Protein AF-A0A950H0N3-F1 (afdb_monomer)

Sequence (154 aa):
MPLLAAAATGCGGSFVANQTVHITWPSPLATVTVPFTASWTSTGHGHYRYAVFFDLLPIAPGHTMRDLANTNCKRVPTCYPSPTDLSGLGVYITSADSLAVQTLPVVVSVEGYYHPPLQTMTVVLFSGTGNTTSGHRVGDASWQIEFRGSNSLL

Nearest PDB structures (foldseek):
  4p4k-assembly2_G  TM=4.185E-01  e=3.259E-01  Homo sapiens
  5d39-assembly2_A  TM=3.920E-01  e=1.459E+00  Homo sapiens
  5d39-assembly2_C  TM=4.035E-01  e=4.294E+00  Homo sapiens
  2p1y-assembly1_C  TM=3.334E-01  e=4.044E+00  Mus musculus
  4q52-assembly1_D  TM=2.322E-01  e=4.559E+00  Chitinophaga pinensis DSM 2588

Foldseek 3Di:
DDDDDDDPPDDPPPPPQPPQKAWPPDDFAAEDEPFDKTFIDGDPCLQWKKKKAKQDDDDDFPDFQLVVDDPVQVVPPPRHDDQVSQVQRRIAIGSDRMDGDHDHPDDDDPPDDPFQDKMKMKMFIWRDDDRDRPTGTHPPDMDMHIYRYDYPDD

Solvent-accessible surface area (backbone atoms only — not comparable to full-atom values): 9209 Å² total; per-residue (Å²): 136,86,84,85,84,85,80,82,83,74,82,82,73,77,84,71,79,47,76,43,40,42,73,69,30,74,49,77,66,36,79,47,56,41,66,43,66,40,30,40,50,74,61,96,53,97,77,45,23,35,38,38,23,38,76,46,83,76,73,54,61,72,35,38,51,42,79,77,32,54,74,75,40,64,72,40,93,87,46,56,44,49,71,68,60,31,48,78,61,32,31,48,71,37,72,55,64,50,45,82,38,70,74,70,79,86,68,86,57,91,66,60,96,87,56,62,41,82,38,39,44,34,43,30,39,23,46,45,62,90,82,56,54,62,44,28,28,45,60,82,34,54,30,74,45,45,28,23,50,40,71,66,83,126

Mean predicted aligned error: 8.76 Å

Radius of gyra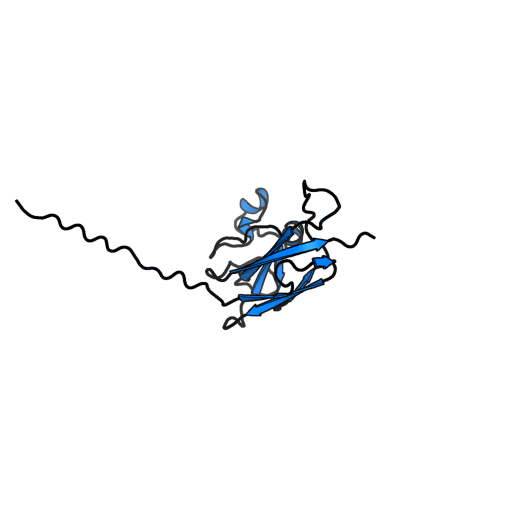tion: 19.39 Å; Cα contacts (8 Å, |Δi|>4): 292; chains: 1; bounding box: 40×81×35 Å

pLDDT: mean 83.86, std 16.03, range [43.75, 97.94]

Secondary structure (DSSP, 8-state):
------------------TTEEEEESPTT-EEESSEEEEEEESS-TT-EEEEEESSPPPPTT--GGGGS-HHHHTSTT----HHHHHHTTEEEESSSEEEE--------SS-TTSPPEEEEEEEEEE--TT-S-SEEEEEEEEEEEEEEE----

Structure (mmCIF, N/CA/C/O backbone):
data_AF-A0A950H0N3-F1
#
_entry.id   AF-A0A950H0N3-F1
#
loop_
_atom_site.group_PDB
_atom_site.id
_atom_site.type_symbol
_atom_site.label_atom_id
_atom_site.label_alt_id
_atom_site.label_comp_id
_atom_site.label_asym_id
_atom_site.label_entity_id
_atom_site.label_seq_id
_atom_site.pdbx_PDB_ins_code
_atom_site.Cartn_x
_atom_site.Cartn_y
_atom_site.Cartn_z
_atom_site.occupancy
_atom_site.B_iso_or_equiv
_atom_site.auth_seq_id
_atom_site.auth_comp_id
_atom_site.auth_asym_id
_atom_site.auth_atom_id
_atom_site.pdbx_PDB_model_num
ATOM 1 N N . MET A 1 1 ? -20.221 -58.014 -11.992 1.00 43.75 1 MET A N 1
ATOM 2 C CA . MET A 1 1 ? -20.206 -56.579 -12.346 1.00 43.75 1 MET A CA 1
ATOM 3 C C . MET A 1 1 ? -19.991 -55.784 -11.063 1.00 43.75 1 MET A C 1
ATOM 5 O O . MET A 1 1 ? -20.935 -55.701 -10.288 1.00 43.75 1 MET A O 1
ATOM 9 N N . PRO A 1 2 ? -18.769 -55.320 -10.751 1.00 45.12 2 PRO A N 1
ATOM 10 C CA . PRO A 1 2 ? -18.527 -54.550 -9.537 1.00 45.12 2 PRO A CA 1
ATOM 11 C C . PRO A 1 2 ? -18.829 -53.058 -9.746 1.00 45.12 2 PRO A C 1
ATOM 13 O O . PRO A 1 2 ? -18.580 -52.504 -10.816 1.00 45.12 2 PRO A O 1
ATOM 16 N N . LEU A 1 3 ? -19.394 -52.452 -8.699 1.00 50.12 3 LEU A N 1
ATOM 17 C CA . LEU A 1 3 ? -19.732 -51.037 -8.561 1.00 50.12 3 LEU A CA 1
ATOM 18 C C . LEU A 1 3 ? -18.480 -50.144 -8.586 1.00 50.12 3 LEU A C 1
ATOM 20 O O . LEU A 1 3 ? -17.532 -50.405 -7.849 1.00 50.12 3 LEU A O 1
ATOM 24 N N . LEU A 1 4 ? -18.529 -49.033 -9.328 1.00 52.69 4 LEU A N 1
ATOM 25 C CA . LEU A 1 4 ? -17.664 -47.874 -9.091 1.00 52.69 4 LEU A CA 1
ATOM 26 C C . LEU A 1 4 ? -18.459 -46.805 -8.334 1.00 52.69 4 LEU A C 1
ATOM 28 O O . LEU A 1 4 ? -19.328 -46.146 -8.899 1.00 52.69 4 LEU A O 1
ATOM 32 N N . ALA A 1 5 ? -18.144 -46.636 -7.051 1.00 55.22 5 ALA A N 1
ATOM 33 C CA . ALA A 1 5 ? -18.558 -45.486 -6.258 1.00 55.22 5 ALA A CA 1
ATOM 34 C C . ALA A 1 5 ? -17.480 -44.397 -6.380 1.00 55.22 5 ALA A C 1
ATOM 36 O O . ALA A 1 5 ? -16.360 -44.569 -5.902 1.00 55.22 5 ALA A O 1
ATOM 37 N N . ALA A 1 6 ? -17.809 -43.285 -7.037 1.00 53.91 6 ALA A N 1
ATOM 38 C CA . ALA A 1 6 ? -16.965 -42.098 -7.071 1.00 53.91 6 ALA A CA 1
ATOM 39 C C . ALA A 1 6 ? -17.234 -41.256 -5.813 1.00 53.91 6 ALA A C 1
ATOM 41 O O . ALA A 1 6 ? -18.257 -40.581 -5.712 1.00 53.91 6 ALA A O 1
ATOM 42 N N . ALA A 1 7 ? -16.327 -41.314 -4.838 1.00 50.25 7 ALA A N 1
ATOM 43 C CA . ALA A 1 7 ? -16.337 -40.417 -3.690 1.00 50.25 7 ALA A CA 1
ATOM 44 C C . ALA A 1 7 ? -15.731 -39.066 -4.102 1.00 50.25 7 ALA A C 1
ATOM 46 O O . ALA A 1 7 ? -14.515 -38.921 -4.208 1.00 50.25 7 ALA A O 1
ATOM 47 N N . ALA A 1 8 ? -16.584 -38.074 -4.350 1.00 52.72 8 ALA A N 1
ATOM 48 C CA . ALA A 1 8 ? -16.168 -36.686 -4.495 1.00 52.72 8 ALA A CA 1
ATOM 49 C C . ALA A 1 8 ? -15.922 -36.086 -3.101 1.00 52.72 8 ALA A C 1
ATOM 51 O O . ALA A 1 8 ? -16.809 -35.486 -2.499 1.00 52.72 8 ALA A O 1
ATOM 52 N N . THR A 1 9 ? -14.714 -36.251 -2.564 1.00 53.25 9 THR A N 1
ATOM 53 C CA . THR A 1 9 ? -14.249 -35.465 -1.413 1.00 53.25 9 THR A CA 1
ATOM 54 C C . THR A 1 9 ? -13.847 -34.077 -1.907 1.00 53.25 9 THR A C 1
ATOM 56 O O . THR A 1 9 ? -12.675 -33.799 -2.152 1.00 53.25 9 THR A O 1
ATOM 59 N N . GLY A 1 10 ? -14.839 -33.215 -2.131 1.00 49.91 10 GLY A N 1
ATOM 60 C CA . GLY A 1 10 ? -14.613 -31.799 -2.402 1.00 49.91 10 GLY A CA 1
ATOM 61 C C . GLY A 1 10 ? -14.131 -31.106 -1.131 1.00 49.91 10 GLY A C 1
ATOM 62 O O . GLY A 1 10 ? -14.879 -31.000 -0.162 1.00 49.91 10 GLY A O 1
ATOM 63 N N . CYS A 1 11 ? -12.870 -30.675 -1.128 1.00 54.34 11 CYS A N 1
ATOM 64 C CA . CYS A 1 11 ? -12.233 -29.944 -0.040 1.00 54.34 11 CYS A CA 1
ATOM 65 C C . CYS A 1 11 ? -13.033 -28.685 0.328 1.00 54.34 11 CYS A C 1
ATOM 67 O O . CYS A 1 11 ? -12.993 -27.681 -0.381 1.00 54.34 11 CYS A O 1
ATOM 69 N N . GLY A 1 12 ? -13.723 -28.724 1.467 1.00 47.56 12 GLY A N 1
ATOM 70 C CA . GLY A 1 12 ? -14.276 -27.549 2.133 1.00 47.56 12 GLY A CA 1
ATOM 71 C C . GLY A 1 12 ? -13.166 -26.746 2.806 1.00 47.56 12 GLY A C 1
ATOM 72 O O . GLY A 1 12 ? -13.036 -26.769 4.025 1.00 47.56 12 GLY A O 1
ATOM 73 N N . GLY A 1 13 ? -12.331 -26.070 2.016 1.00 46.03 13 GLY A N 1
ATOM 74 C CA . GLY A 1 13 ? -11.463 -25.020 2.539 1.00 46.03 13 GLY A CA 1
ATOM 75 C C . GLY A 1 13 ? -12.335 -23.821 2.884 1.00 46.03 13 GLY A C 1
ATOM 76 O O . GLY A 1 13 ? -12.878 -23.185 1.982 1.00 46.03 13 GLY A O 1
ATOM 77 N N . SER A 1 14 ? -12.534 -23.530 4.171 1.00 50.44 14 SER A N 1
ATOM 78 C CA . SER A 1 14 ? -13.202 -22.288 4.541 1.00 50.44 14 SER A CA 1
ATOM 79 C C . SER A 1 14 ? -12.263 -21.131 4.197 1.00 50.44 14 SER A C 1
ATOM 81 O O . SER A 1 14 ? -11.131 -21.050 4.674 1.00 50.44 14 SER A O 1
ATOM 83 N N . PHE A 1 15 ? -12.718 -20.247 3.314 1.00 51.47 15 PHE A N 1
ATOM 84 C CA . PHE A 1 15 ? -12.054 -18.979 3.053 1.00 51.47 15 PHE A CA 1
ATOM 85 C C . PHE A 1 15 ? -12.264 -18.092 4.282 1.00 51.47 15 PHE A C 1
ATOM 87 O O . PHE A 1 15 ? -13.190 -17.285 4.335 1.00 51.47 15 PHE A O 1
ATOM 94 N N . VAL A 1 16 ? -11.456 -18.290 5.323 1.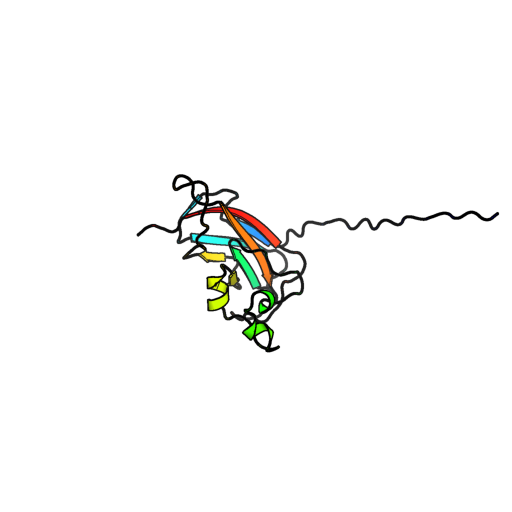00 52.81 16 VAL A N 1
ATOM 95 C CA . VAL A 1 16 ? -11.425 -17.360 6.450 1.00 52.81 16 VAL A CA 1
ATOM 96 C C . VAL A 1 16 ? -10.724 -16.110 5.945 1.00 52.81 16 VAL A C 1
ATOM 98 O O . VAL A 1 16 ? -9.511 -16.110 5.745 1.00 52.81 16 VAL A O 1
ATOM 101 N N . ALA A 1 17 ? -11.503 -15.056 5.700 1.00 58.75 17 ALA A N 1
ATOM 102 C CA . ALA A 1 17 ? -10.965 -13.735 5.422 1.00 58.75 17 ALA A CA 1
ATOM 103 C C . ALA A 1 17 ? -10.001 -13.376 6.558 1.00 58.75 17 ALA A C 1
ATOM 105 O O . ALA A 1 17 ? -10.402 -13.243 7.715 1.00 58.75 17 ALA A O 1
ATOM 106 N N . ASN A 1 18 ? -8.715 -13.304 6.237 1.00 69.69 18 ASN A N 1
ATOM 107 C CA . ASN A 1 18 ? -7.684 -13.058 7.222 1.00 69.69 18 ASN A CA 1
ATOM 108 C C . ASN A 1 18 ? -7.755 -11.581 7.657 1.00 69.69 18 ASN A C 1
ATOM 110 O O . ASN A 1 18 ? -7.223 -10.706 6.980 1.00 69.69 18 ASN A O 1
ATOM 114 N N . GLN A 1 19 ? -8.428 -11.307 8.782 1.00 72.62 19 GLN A N 1
ATOM 115 C CA . GLN A 1 19 ? -8.660 -9.959 9.339 1.00 72.62 19 GL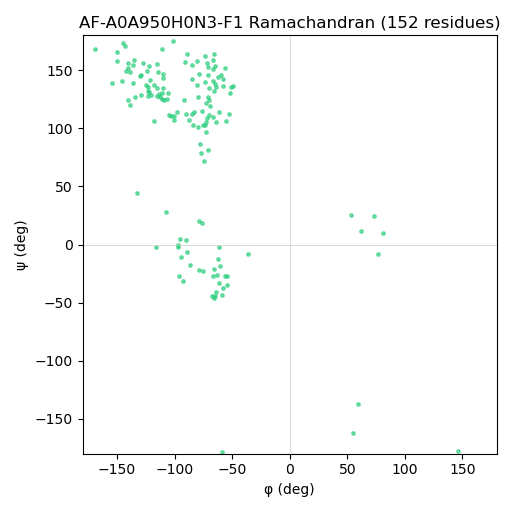N A CA 1
ATOM 116 C C . GLN A 1 19 ? -7.448 -9.378 10.081 1.00 72.62 19 GLN A C 1
ATOM 118 O O . GLN A 1 19 ? -7.570 -8.488 10.920 1.00 72.62 19 GLN A O 1
ATOM 123 N N . THR A 1 20 ? -6.260 -9.897 9.802 1.00 87.00 20 THR A N 1
ATOM 124 C CA . THR A 1 20 ? -5.049 -9.537 10.531 1.00 87.00 20 THR A CA 1
ATOM 125 C C . THR A 1 20 ? -4.625 -8.086 10.322 1.00 87.00 20 THR A C 1
ATOM 127 O O . THR A 1 20 ? -3.977 -7.522 11.198 1.00 87.00 20 THR A O 1
ATOM 130 N N . VAL A 1 21 ? -4.978 -7.486 9.185 1.00 91.00 21 VAL A N 1
ATOM 131 C CA . VAL A 1 21 ? -4.718 -6.078 8.867 1.00 91.00 21 VAL A CA 1
ATOM 132 C C . VAL A 1 21 ? -6.046 -5.411 8.549 1.00 91.00 21 VAL A C 1
ATOM 134 O O . VAL A 1 21 ? -6.846 -5.980 7.811 1.00 91.00 21 VAL A O 1
ATOM 137 N N . HIS A 1 22 ? -6.273 -4.211 9.078 1.00 93.56 22 HIS A N 1
ATOM 138 C CA . HIS A 1 22 ? -7.492 -3.449 8.834 1.00 93.56 22 HIS A CA 1
ATOM 139 C C . HIS A 1 22 ? -7.184 -1.970 8.615 1.00 93.56 22 HIS A C 1
ATOM 141 O O . HIS A 1 22 ? -6.634 -1.314 9.497 1.00 93.56 22 HIS A O 1
ATOM 147 N N . ILE A 1 23 ? -7.545 -1.431 7.449 1.00 93.94 23 ILE A N 1
ATOM 148 C CA . ILE A 1 23 ? -7.354 -0.006 7.156 1.00 93.94 23 ILE A CA 1
ATOM 149 C C . ILE A 1 23 ? -8.371 0.810 7.955 1.00 93.94 23 ILE A C 1
ATOM 151 O O . ILE A 1 23 ? -9.575 0.621 7.804 1.00 93.94 23 ILE A O 1
ATOM 155 N N . THR A 1 24 ? -7.881 1.726 8.789 1.00 96.62 24 THR A N 1
ATOM 156 C CA . THR A 1 24 ? -8.709 2.611 9.620 1.00 96.62 24 THR A CA 1
ATOM 157 C C . THR A 1 24 ? -8.927 3.971 8.972 1.00 96.62 24 THR A C 1
ATOM 159 O O . THR A 1 24 ? -9.945 4.614 9.230 1.00 96.62 24 THR A O 1
ATOM 162 N N . TRP A 1 25 ? -7.996 4.413 8.121 1.00 97.25 25 TRP A N 1
ATOM 163 C CA . TRP A 1 25 ? -8.132 5.652 7.367 1.00 97.25 25 TRP A CA 1
ATOM 164 C C . TRP A 1 25 ? -7.299 5.619 6.065 1.00 97.25 25 TRP A C 1
ATOM 166 O O . TRP A 1 25 ? -6.147 5.175 6.109 1.00 97.25 25 TRP A O 1
ATOM 176 N N . PRO A 1 26 ? -7.809 6.120 4.921 1.00 96.44 26 PRO A N 1
ATOM 177 C CA . PRO A 1 26 ? -9.125 6.738 4.736 1.00 96.44 26 PRO A CA 1
ATOM 178 C C . PRO A 1 26 ? -10.288 5.756 4.907 1.00 96.44 26 PRO A C 1
ATOM 180 O O . PRO A 1 26 ? -10.113 4.544 4.824 1.00 96.44 26 PRO A O 1
ATOM 183 N N . SER A 1 27 ? -11.484 6.277 5.187 1.00 96.19 27 SER A N 1
ATOM 184 C CA . SER A 1 27 ? -12.690 5.449 5.147 1.00 96.19 27 SER A CA 1
ATOM 185 C C . SER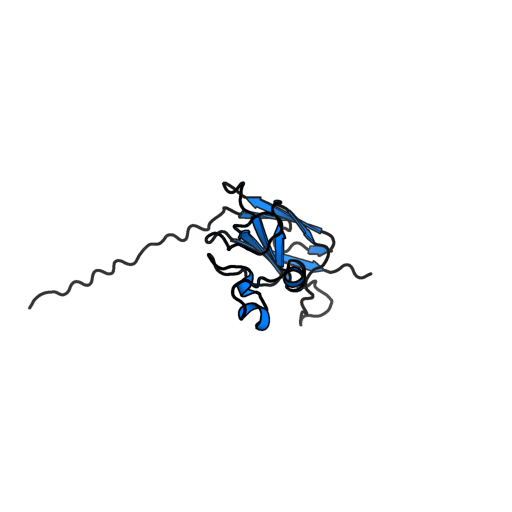 A 1 27 ? -13.057 5.117 3.693 1.00 96.19 27 SER A C 1
ATOM 187 O O . SER A 1 27 ? -12.682 5.863 2.780 1.00 96.19 27 SER A O 1
ATOM 189 N N . PRO A 1 28 ? -13.795 4.019 3.446 1.00 95.25 28 PRO A N 1
ATOM 190 C CA . PRO A 1 28 ? -14.247 3.679 2.102 1.00 95.25 28 PRO A CA 1
ATOM 191 C C . PRO A 1 28 ? -14.954 4.858 1.423 1.00 95.25 28 PRO A C 1
ATOM 193 O O . PRO A 1 28 ? -15.840 5.483 2.008 1.00 95.25 28 PRO A O 1
ATOM 196 N N . LEU A 1 29 ? -14.547 5.153 0.188 1.00 93.94 29 LEU A N 1
ATOM 197 C CA . LEU A 1 29 ? -15.036 6.236 -0.670 1.00 93.94 29 LEU A CA 1
ATOM 198 C C . LEU A 1 29 ? -14.820 7.659 -0.124 1.00 93.94 29 LEU A C 1
ATOM 200 O O . LEU A 1 29 ? -15.367 8.615 -0.682 1.00 93.94 29 LEU A O 1
ATOM 204 N N . ALA A 1 30 ? -14.013 7.833 0.928 1.00 94.69 30 ALA A N 1
ATOM 205 C CA . ALA A 1 30 ? -13.674 9.155 1.443 1.00 94.69 30 ALA A CA 1
ATOM 206 C C . ALA A 1 30 ? -12.983 10.006 0.375 1.00 94.69 30 ALA A C 1
ATOM 208 O O . ALA A 1 30 ? -12.203 9.497 -0.425 1.00 94.69 30 ALA A O 1
ATOM 209 N N . THR A 1 31 ? -13.236 11.314 0.393 1.00 93.44 31 THR A N 1
ATOM 210 C CA . THR A 1 31 ? -12.478 12.269 -0.423 1.00 93.44 31 THR A CA 1
ATOM 211 C C . THR A 1 31 ? -11.307 12.804 0.386 1.00 93.44 31 THR A C 1
ATOM 213 O O . THR A 1 31 ? -11.508 13.323 1.483 1.00 93.44 31 THR A O 1
ATOM 216 N N . VAL A 1 32 ? -10.094 12.666 -0.144 1.00 93.31 32 VAL A N 1
ATOM 217 C CA . VAL A 1 32 ? -8.852 13.101 0.498 1.00 93.31 32 VAL A CA 1
ATOM 218 C C . VAL A 1 32 ? -8.022 13.959 -0.449 1.00 93.31 32 VAL A C 1
ATOM 220 O O . VAL A 1 32 ? -7.961 13.722 -1.658 1.00 93.31 32 VAL A O 1
ATOM 223 N N . THR A 1 33 ? -7.328 14.929 0.134 1.00 92.75 33 THR A N 1
ATOM 224 C CA . THR A 1 33 ? -6.349 15.766 -0.559 1.00 92.75 33 THR A CA 1
ATOM 225 C C . THR A 1 33 ? -4.985 15.485 0.042 1.00 92.75 33 THR A C 1
ATOM 227 O O . THR A 1 33 ? -4.856 15.413 1.263 1.00 92.75 33 THR A O 1
ATOM 230 N N . VAL A 1 34 ? -3.969 15.302 -0.797 1.00 92.31 34 VAL A N 1
ATOM 231 C CA . VAL A 1 34 ? -2.587 15.209 -0.304 1.00 92.31 34 VAL A CA 1
ATOM 232 C C . VAL A 1 34 ? -2.092 16.584 0.184 1.00 92.31 34 VAL A C 1
ATOM 234 O O . VAL A 1 34 ? -2.442 17.597 -0.425 1.00 92.31 34 VAL A O 1
ATOM 237 N N . PRO A 1 35 ? -1.251 16.649 1.233 1.00 95.19 35 PRO A N 1
ATOM 238 C CA . PRO A 1 35 ? -0.721 15.515 1.984 1.00 95.19 35 PRO A CA 1
ATOM 239 C C . PRO A 1 35 ? -1.726 14.945 2.992 1.00 95.19 35 PRO A C 1
ATOM 241 O O . PRO A 1 35 ? -2.491 15.678 3.614 1.00 95.19 35 PRO A O 1
ATOM 244 N N . PHE A 1 36 ? -1.674 13.630 3.201 1.00 96.12 36 PHE A N 1
ATOM 245 C CA . PHE A 1 36 ? -2.473 12.947 4.218 1.00 96.12 36 PHE A CA 1
ATOM 246 C C . PHE A 1 36 ? -1.717 11.803 4.899 1.00 96.12 36 PHE A C 1
ATOM 248 O O . PHE A 1 36 ? -0.654 11.399 4.437 1.00 96.12 36 PHE A O 1
ATOM 255 N N . THR A 1 37 ? -2.284 11.230 5.966 1.00 97.94 37 THR A N 1
ATOM 256 C CA . THR A 1 37 ? -1.708 10.062 6.656 1.00 97.94 37 THR A CA 1
ATOM 257 C C . THR A 1 37 ? -2.640 8.855 6.591 1.00 97.94 37 THR A C 1
ATOM 259 O O . THR A 1 37 ? -3.630 8.808 7.314 1.00 97.94 37 THR A O 1
ATOM 262 N N . ALA A 1 38 ? -2.304 7.857 5.770 1.00 97.81 38 ALA A N 1
ATOM 263 C CA . ALA A 1 38 ? -2.980 6.559 5.783 1.00 97.81 38 ALA A CA 1
ATOM 264 C C . ALA A 1 38 ? -2.688 5.829 7.098 1.00 97.81 38 ALA A C 1
ATOM 266 O O . ALA A 1 38 ? -1.561 5.894 7.588 1.00 97.81 38 ALA A O 1
ATOM 267 N N . SER A 1 39 ? -3.683 5.143 7.660 1.00 97.88 39 SER A N 1
ATOM 268 C CA . SER A 1 39 ? -3.558 4.415 8.928 1.00 97.88 39 SER A CA 1
ATOM 269 C C . SER A 1 39 ? -4.270 3.067 8.870 1.00 97.88 39 SER A C 1
ATOM 271 O O . SER A 1 39 ? -5.293 2.912 8.198 1.00 97.88 39 SER A O 1
ATOM 273 N N . TRP A 1 40 ? -3.739 2.088 9.592 1.00 95.94 40 TRP A N 1
ATOM 274 C CA . TRP A 1 40 ? -4.333 0.764 9.753 1.00 95.94 40 TRP A CA 1
ATOM 275 C C . TRP A 1 40 ? -4.066 0.222 11.158 1.00 95.94 40 TRP A C 1
ATOM 277 O O . TRP A 1 40 ? -3.366 0.831 11.958 1.00 95.94 40 TRP A O 1
ATOM 287 N N . THR A 1 41 ? -4.660 -0.918 11.481 1.00 94.06 41 THR A N 1
ATOM 288 C CA . THR A 1 41 ? -4.324 -1.714 12.662 1.00 94.06 41 THR A CA 1
ATOM 289 C C . THR A 1 41 ? -3.914 -3.111 12.230 1.00 94.06 41 THR A C 1
ATOM 291 O O . THR A 1 41 ? -4.326 -3.593 11.169 1.00 94.06 41 THR A O 1
ATOM 294 N N . SER A 1 42 ? -3.095 -3.773 13.047 1.00 91.50 42 SER A N 1
ATOM 295 C CA . SER A 1 42 ? -2.798 -5.190 12.875 1.00 91.50 42 SER A CA 1
ATOM 296 C C . SER A 1 42 ? -2.833 -5.953 14.197 1.00 91.50 42 SER A C 1
ATOM 298 O O . SER A 1 42 ? -2.651 -5.381 15.272 1.00 91.50 42 SER A O 1
ATOM 300 N N . THR A 1 43 ? -3.100 -7.258 14.137 1.00 88.00 43 THR A N 1
ATOM 301 C CA . THR A 1 43 ? -3.162 -8.128 15.324 1.00 88.00 43 THR A CA 1
ATOM 302 C C . THR A 1 43 ? -2.167 -9.273 15.201 1.00 88.00 43 THR A C 1
ATOM 304 O O . THR A 1 43 ? -2.131 -9.935 14.182 1.00 88.00 43 THR A O 1
ATOM 307 N N . GLY A 1 44 ? -1.345 -9.540 16.223 1.00 75.62 44 GLY A N 1
ATOM 308 C CA . GLY A 1 44 ? -0.481 -10.736 16.251 1.00 75.62 44 GLY A CA 1
ATOM 309 C C . GLY A 1 44 ? 0.834 -10.666 15.455 1.00 75.62 44 GLY A C 1
ATOM 310 O O . GLY A 1 44 ? 1.512 -11.682 15.330 1.00 75.62 44 GLY A O 1
ATOM 311 N N . HIS A 1 45 ? 1.238 -9.491 14.953 1.00 67.56 45 HIS A N 1
ATOM 312 C CA . HIS A 1 45 ? 2.362 -9.361 14.011 1.00 67.56 45 HIS A CA 1
ATOM 313 C C . HIS A 1 45 ? 3.377 -8.255 14.358 1.00 67.56 45 HIS A C 1
ATOM 315 O O . HIS A 1 45 ? 3.872 -7.568 13.472 1.00 67.56 45 HIS A O 1
ATOM 321 N N . GLY A 1 46 ? 3.777 -8.138 15.630 1.00 65.56 46 GLY A N 1
ATOM 322 C CA . GLY A 1 46 ? 4.699 -7.089 16.116 1.00 65.56 46 GLY A CA 1
ATOM 323 C C . GLY A 1 46 ? 6.120 -7.062 15.515 1.00 65.56 46 GLY A C 1
ATOM 324 O O . GLY A 1 46 ? 6.905 -6.183 15.856 1.00 65.56 46 GLY A O 1
ATOM 325 N N . HIS A 1 47 ? 6.470 -8.000 14.629 1.00 74.56 47 HIS A N 1
ATOM 326 C CA . HIS A 1 47 ? 7.762 -8.049 13.926 1.00 74.56 47 HIS A CA 1
ATOM 327 C C . HIS A 1 47 ? 7.648 -7.892 12.407 1.00 74.56 47 HIS A C 1
ATOM 329 O O . HIS A 1 47 ? 8.663 -7.918 11.711 1.00 74.56 47 HIS A O 1
ATOM 335 N N . TYR A 1 48 ? 6.431 -7.768 11.882 1.00 86.94 48 TYR A N 1
ATOM 336 C CA . TYR A 1 48 ? 6.216 -7.632 10.451 1.00 86.94 48 TYR A CA 1
ATOM 337 C C . TYR A 1 48 ? 6.194 -6.163 10.048 1.00 86.94 48 TYR A C 1
ATOM 339 O O . TYR A 1 48 ? 5.945 -5.266 10.848 1.00 86.94 48 TYR A O 1
ATOM 347 N N . ARG A 1 49 ? 6.485 -5.933 8.775 1.00 92.44 49 ARG A N 1
ATOM 348 C CA . ARG A 1 49 ? 6.320 -4.645 8.115 1.00 92.44 49 ARG A CA 1
ATOM 349 C C . ARG A 1 49 ? 5.049 -4.674 7.282 1.00 92.44 49 ARG A C 1
ATOM 351 O O . ARG A 1 49 ? 4.419 -5.718 7.107 1.00 92.44 49 ARG A O 1
ATOM 358 N N . TYR A 1 50 ? 4.731 -3.530 6.707 1.00 94.44 50 TYR A N 1
ATOM 359 C CA . TYR A 1 50 ? 3.619 -3.354 5.795 1.00 94.44 50 TYR A CA 1
ATOM 360 C C . TYR A 1 50 ? 4.137 -2.926 4.440 1.00 94.44 50 TYR A C 1
ATOM 362 O O . TYR A 1 50 ? 5.015 -2.064 4.352 1.00 94.44 50 TYR A O 1
ATOM 370 N N . ALA A 1 51 ? 3.569 -3.515 3.395 1.00 95.88 51 ALA A N 1
ATOM 371 C CA . ALA A 1 51 ? 3.659 -2.974 2.054 1.00 95.88 51 ALA A CA 1
ATOM 372 C C . ALA A 1 51 ? 2.301 -2.379 1.674 1.00 95.88 51 ALA A C 1
ATOM 374 O O . ALA A 1 51 ? 1.271 -3.048 1.771 1.00 95.88 51 ALA A O 1
ATOM 375 N N . VAL A 1 52 ? 2.322 -1.111 1.276 1.00 96.81 52 VAL A N 1
ATOM 376 C CA . VAL A 1 52 ? 1.150 -0.323 0.901 1.00 96.81 52 VAL A CA 1
ATOM 377 C C . VAL A 1 52 ? 1.215 -0.069 -0.595 1.00 96.81 52 VAL A C 1
ATOM 379 O O . VAL A 1 52 ? 2.222 0.438 -1.087 1.00 96.81 52 VAL A O 1
ATOM 382 N N . PHE A 1 53 ? 0.155 -0.434 -1.303 1.00 96.56 53 PHE A N 1
ATOM 383 C CA . PHE A 1 53 ? 0.028 -0.324 -2.750 1.00 96.56 53 PHE A CA 1
ATOM 384 C C . PHE A 1 53 ? -1.086 0.664 -3.075 1.00 96.56 53 PHE A C 1
ATOM 386 O O . PHE A 1 53 ? -2.202 0.499 -2.579 1.00 96.56 53 PHE A O 1
ATOM 393 N N . PHE A 1 54 ? -0.789 1.650 -3.915 1.00 95.44 54 PHE A N 1
ATOM 394 C CA . PHE A 1 54 ? -1.756 2.589 -4.473 1.00 95.44 54 PHE A CA 1
ATOM 395 C C . PHE A 1 54 ? -1.948 2.301 -5.959 1.00 95.44 54 PHE A C 1
ATOM 397 O O . PHE A 1 54 ? -0.971 2.270 -6.703 1.00 95.44 54 PHE A O 1
ATOM 404 N N . ASP A 1 55 ? -3.194 2.060 -6.368 1.00 92.56 55 ASP A N 1
ATOM 405 C CA . ASP A 1 55 ? -3.597 1.800 -7.762 1.00 92.56 55 ASP A CA 1
ATOM 406 C C . ASP A 1 55 ? -2.811 0.679 -8.463 1.00 92.56 55 ASP A C 1
ATOM 408 O O . ASP A 1 55 ? -2.709 0.614 -9.689 1.00 92.56 55 ASP A O 1
ATOM 412 N N . LEU A 1 56 ? -2.275 -0.245 -7.665 1.00 92.75 56 LEU A N 1
ATOM 413 C CA . LEU A 1 56 ? -1.496 -1.386 -8.113 1.00 92.75 56 LEU A CA 1
ATOM 414 C C . LEU A 1 56 ? -1.927 -2.639 -7.351 1.00 92.75 56 LEU A C 1
ATOM 416 O O . LEU A 1 56 ? -2.139 -2.606 -6.137 1.00 92.75 56 LEU A O 1
ATOM 420 N N . LEU A 1 57 ? -2.024 -3.765 -8.059 1.00 93.31 57 LEU A N 1
ATOM 421 C CA . LEU A 1 57 ? -2.268 -5.055 -7.421 1.00 93.31 57 LEU A CA 1
ATOM 422 C C . LEU A 1 57 ? -1.076 -5.440 -6.529 1.00 93.31 57 LEU A C 1
ATOM 424 O O . LEU A 1 57 ? 0.077 -5.286 -6.948 1.00 93.31 57 LEU A O 1
ATOM 428 N N . PRO A 1 58 ? -1.321 -5.979 -5.321 1.00 95.19 58 PRO A N 1
ATOM 429 C CA . PRO A 1 58 ? -0.241 -6.431 -4.461 1.00 95.19 58 PRO A CA 1
ATOM 430 C C . PRO A 1 58 ? 0.484 -7.630 -5.081 1.00 95.19 58 PRO A C 1
ATOM 432 O O . PRO A 1 58 ? -0.119 -8.460 -5.765 1.00 95.19 58 PRO A O 1
ATOM 435 N N . ILE A 1 59 ? 1.774 -7.772 -4.769 1.00 95.19 59 ILE A N 1
ATOM 436 C CA . ILE A 1 59 ? 2.536 -8.992 -5.080 1.00 95.19 59 ILE A CA 1
ATOM 437 C C . ILE A 1 59 ? 1.859 -10.224 -4.458 1.00 95.19 59 ILE A C 1
ATOM 439 O O . ILE A 1 59 ? 1.181 -10.111 -3.433 1.00 95.19 59 ILE A O 1
ATOM 443 N N . ALA A 1 60 ? 2.033 -11.404 -5.052 1.00 94.44 60 ALA A N 1
ATOM 444 C CA . ALA A 1 60 ? 1.422 -12.630 -4.540 1.00 94.44 60 ALA A CA 1
ATOM 445 C C . ALA A 1 60 ? 1.978 -13.030 -3.150 1.00 94.44 60 ALA A C 1
ATOM 447 O O . ALA A 1 60 ? 3.107 -12.672 -2.802 1.00 94.44 60 ALA A O 1
ATOM 448 N N . PRO A 1 61 ? 1.209 -13.761 -2.324 1.00 93.94 61 PRO A N 1
ATOM 449 C CA . PRO A 1 61 ? 1.715 -14.358 -1.086 1.00 93.94 61 PRO A CA 1
ATOM 450 C C . PRO A 1 61 ? 2.994 -15.174 -1.322 1.00 93.94 61 PRO A C 1
ATOM 452 O O . PRO A 1 61 ? 3.083 -15.924 -2.288 1.00 93.94 61 PRO A O 1
ATOM 455 N N . GLY A 1 62 ? 4.002 -15.017 -0.460 1.00 94.00 62 GLY A N 1
ATOM 456 C CA . GLY A 1 62 ? 5.307 -15.679 -0.595 1.00 94.00 62 GLY A CA 1
ATOM 457 C C . GLY A 1 62 ? 6.243 -15.061 -1.643 1.00 94.00 62 GLY A C 1
ATOM 458 O O . GLY A 1 62 ? 7.420 -15.415 -1.686 1.00 94.00 62 GLY A O 1
ATOM 459 N N . HIS A 1 63 ? 5.767 -14.109 -2.450 1.00 95.31 63 HIS A N 1
ATOM 460 C CA . HIS A 1 63 ? 6.586 -13.412 -3.438 1.00 95.31 63 HIS A CA 1
ATOM 461 C C . HIS A 1 63 ? 7.256 -12.167 -2.857 1.00 95.31 63 HIS A C 1
ATOM 463 O O . HIS A 1 63 ? 6.889 -11.666 -1.793 1.00 95.31 63 HIS A O 1
ATOM 469 N N . THR A 1 64 ? 8.260 -11.659 -3.572 1.00 95.12 64 THR A N 1
ATOM 470 C CA . THR A 1 64 ? 9.112 -10.543 -3.134 1.00 95.12 64 THR A CA 1
ATOM 471 C C . THR A 1 64 ? 8.855 -9.284 -3.962 1.00 95.12 64 THR A C 1
ATOM 473 O O . THR A 1 64 ? 8.275 -9.348 -5.045 1.00 95.12 64 THR A O 1
ATOM 476 N N . MET A 1 65 ? 9.373 -8.133 -3.519 1.00 95.06 65 MET A N 1
ATOM 477 C CA . MET A 1 65 ? 9.299 -6.885 -4.300 1.00 95.06 65 MET A CA 1
ATOM 478 C C . MET A 1 65 ? 10.025 -6.958 -5.651 1.00 95.06 65 MET A C 1
ATOM 480 O O . MET A 1 65 ? 9.811 -6.111 -6.514 1.00 95.06 65 MET A O 1
ATOM 484 N N . ARG A 1 66 ? 10.848 -7.988 -5.884 1.00 94.31 66 ARG A N 1
ATOM 485 C CA . ARG A 1 66 ? 11.456 -8.269 -7.191 1.00 94.31 66 ARG A CA 1
ATOM 486 C C . ARG A 1 66 ? 10.415 -8.429 -8.303 1.00 94.31 66 ARG A C 1
ATOM 488 O O . ARG A 1 66 ? 10.714 -8.133 -9.459 1.00 94.31 66 ARG A O 1
ATOM 495 N N . ASP A 1 67 ? 9.196 -8.847 -7.975 1.00 94.94 67 ASP A N 1
ATOM 496 C CA . ASP A 1 67 ? 8.110 -8.994 -8.947 1.00 94.94 67 ASP A CA 1
ATOM 497 C C . ASP A 1 67 ? 7.723 -7.659 -9.592 1.00 94.94 67 ASP A C 1
ATOM 499 O O . ASP A 1 67 ? 7.325 -7.630 -10.759 1.00 94.94 67 ASP A O 1
ATOM 503 N N . LEU A 1 68 ? 7.956 -6.553 -8.881 1.00 94.69 68 LEU A N 1
ATOM 504 C CA . LEU A 1 68 ? 7.748 -5.183 -9.350 1.00 94.69 68 LEU A CA 1
ATOM 505 C C . LEU A 1 68 ? 8.980 -4.589 -10.046 1.00 94.69 68 LEU A C 1
ATOM 507 O O . LEU A 1 68 ? 8.924 -3.486 -10.582 1.00 94.69 68 LEU A O 1
ATOM 511 N N . ALA A 1 69 ? 10.111 -5.295 -10.042 1.00 94.12 69 ALA A N 1
ATOM 512 C CA . ALA A 1 69 ? 11.338 -4.793 -10.635 1.00 94.12 69 ALA A CA 1
ATOM 513 C C . ALA A 1 69 ? 11.260 -4.752 -12.170 1.00 94.12 69 ALA A C 1
ATOM 515 O O . ALA A 1 69 ? 10.595 -5.571 -12.815 1.00 94.12 69 ALA A O 1
ATOM 516 N N . ASN A 1 70 ? 12.022 -3.836 -12.771 1.00 92.50 70 ASN A N 1
ATOM 517 C CA . ASN A 1 70 ? 12.187 -3.788 -14.221 1.00 92.50 70 ASN A CA 1
ATOM 518 C C . ASN A 1 70 ? 12.920 -5.036 -14.762 1.00 92.50 70 ASN A C 1
ATOM 520 O O . ASN A 1 70 ? 13.581 -5.778 -14.028 1.00 92.50 70 ASN A O 1
ATOM 524 N N . THR A 1 71 ? 12.835 -5.260 -16.076 1.00 93.19 71 THR A N 1
ATOM 525 C CA . THR A 1 71 ? 13.403 -6.446 -16.739 1.00 93.19 71 THR A CA 1
ATOM 526 C C . THR A 1 71 ? 14.908 -6.597 -16.525 1.00 93.19 71 THR A C 1
ATOM 528 O O . THR A 1 71 ? 15.388 -7.715 -16.359 1.00 93.19 71 THR A O 1
ATOM 531 N N . ASN A 1 72 ? 15.662 -5.496 -16.502 1.00 92.75 72 ASN A N 1
ATOM 532 C CA . ASN A 1 72 ? 17.112 -5.542 -16.304 1.00 92.75 72 ASN A CA 1
ATOM 533 C C . ASN A 1 72 ? 17.458 -6.015 -14.887 1.00 92.75 72 ASN A C 1
ATOM 535 O O . ASN A 1 72 ? 18.286 -6.907 -14.720 1.00 92.75 72 ASN A O 1
ATOM 539 N N . CYS A 1 73 ? 16.755 -5.499 -13.879 1.00 90.31 73 CYS A N 1
ATOM 540 C CA . CYS A 1 73 ? 16.900 -5.930 -12.494 1.00 90.31 73 CYS A CA 1
ATOM 541 C C . CYS A 1 73 ? 16.477 -7.398 -12.314 1.00 90.31 73 CYS A C 1
ATOM 543 O O . CYS A 1 73 ? 17.191 -8.188 -11.698 1.00 90.31 73 CYS A O 1
ATOM 545 N N . LYS A 1 74 ? 15.384 -7.825 -12.961 1.00 92.19 74 LYS A N 1
ATOM 546 C CA . LYS A 1 74 ? 14.922 -9.224 -12.937 1.00 92.19 74 LYS A CA 1
ATOM 547 C C . LYS A 1 74 ? 15.931 -10.233 -13.503 1.00 92.19 74 LYS A C 1
ATOM 549 O O . LYS A 1 74 ? 15.823 -11.414 -13.176 1.00 92.19 74 LYS A O 1
ATOM 554 N N . ARG A 1 75 ? 16.932 -9.809 -14.283 1.00 94.31 75 ARG A N 1
ATOM 555 C CA . ARG A 1 75 ? 18.013 -10.689 -14.775 1.00 94.31 75 ARG A CA 1
ATOM 556 C C . ARG A 1 75 ? 19.095 -10.976 -13.731 1.00 94.31 75 ARG A C 1
ATOM 558 O O . ARG A 1 75 ? 19.787 -11.978 -13.851 1.00 94.31 75 ARG A O 1
ATOM 565 N N . VAL A 1 76 ? 19.236 -10.135 -12.706 1.00 94.00 76 VAL A N 1
ATOM 566 C CA . VAL A 1 76 ? 20.265 -10.277 -11.663 1.00 94.00 76 VAL A CA 1
ATOM 567 C C . VAL A 1 76 ? 19.606 -10.803 -10.387 1.00 94.00 76 VAL A C 1
ATOM 569 O O . VAL A 1 76 ? 18.813 -10.062 -9.814 1.00 94.00 76 VAL A O 1
ATOM 572 N N . PRO A 1 77 ? 19.862 -12.040 -9.916 1.00 88.69 77 PRO A N 1
ATOM 573 C CA . PRO A 1 77 ? 19.119 -12.675 -8.810 1.00 88.69 77 PRO A CA 1
ATOM 574 C C . PRO A 1 77 ? 19.051 -11.883 -7.496 1.00 88.69 77 PRO A C 1
ATOM 576 O O . PRO A 1 77 ? 18.094 -12.010 -6.742 1.00 88.69 77 PRO A O 1
ATOM 579 N N . THR A 1 78 ? 20.042 -11.035 -7.235 1.00 88.69 78 THR A N 1
ATOM 580 C CA . THR A 1 78 ? 20.144 -10.223 -6.014 1.00 88.69 78 THR A CA 1
ATOM 581 C C . THR A 1 78 ? 19.625 -8.797 -6.179 1.00 88.69 78 THR A C 1
ATOM 583 O O . THR A 1 78 ? 19.650 -8.028 -5.223 1.00 88.69 78 THR A O 1
ATOM 586 N N . CYS A 1 79 ? 19.157 -8.425 -7.372 1.00 90.50 79 CYS A N 1
ATOM 587 C CA . CYS A 1 79 ? 18.592 -7.106 -7.609 1.00 90.50 79 CYS A CA 1
ATOM 588 C C . CYS A 1 79 ? 17.141 -7.027 -7.111 1.00 90.50 79 CYS A C 1
ATOM 590 O O . CYS A 1 79 ? 16.290 -7.837 -7.490 1.00 90.50 79 CYS A O 1
ATOM 592 N N . TYR A 1 80 ? 16.876 -6.023 -6.282 1.00 91.94 80 TYR A N 1
ATOM 593 C CA . TYR A 1 80 ? 15.556 -5.644 -5.789 1.00 91.94 80 TYR A CA 1
ATOM 594 C C . TYR A 1 80 ? 15.323 -4.169 -6.134 1.00 91.94 80 TYR A C 1
ATOM 596 O O . TYR A 1 80 ? 16.298 -3.415 -6.194 1.00 91.94 80 TYR A O 1
ATOM 604 N N . PRO A 1 81 ? 14.069 -3.742 -6.368 1.00 93.25 81 PRO A N 1
ATOM 605 C CA . PRO A 1 81 ? 13.789 -2.332 -6.608 1.00 93.25 81 PRO A CA 1
ATOM 606 C C . PRO A 1 81 ? 14.174 -1.520 -5.369 1.00 93.25 81 PRO A C 1
ATOM 608 O O . PRO A 1 81 ? 14.035 -1.998 -4.240 1.00 93.25 81 PRO A O 1
ATOM 611 N N . SER A 1 82 ? 14.679 -0.307 -5.565 1.00 91.69 82 SER A N 1
ATOM 612 C CA . SER A 1 82 ? 14.934 0.614 -4.458 1.00 91.69 82 SER A CA 1
ATOM 613 C C . SER A 1 82 ? 13.615 1.182 -3.907 1.00 91.69 82 SER A C 1
ATOM 615 O O . SER A 1 82 ? 12.593 1.142 -4.596 1.00 91.69 82 SER A O 1
ATOM 617 N N . PRO A 1 83 ? 13.599 1.754 -2.687 1.00 91.00 83 PRO A N 1
ATOM 618 C CA . PRO A 1 83 ? 12.427 2.476 -2.188 1.00 91.00 83 PRO A CA 1
ATOM 619 C C . PRO A 1 83 ? 11.953 3.587 -3.136 1.00 91.00 83 PRO A C 1
ATOM 621 O O . PRO A 1 83 ? 10.752 3.794 -3.280 1.00 91.00 83 PRO A O 1
ATOM 624 N N . THR A 1 84 ? 12.880 4.258 -3.828 1.00 90.81 84 THR A N 1
ATOM 625 C CA . THR A 1 84 ? 12.552 5.281 -4.828 1.00 90.81 84 THR A CA 1
ATOM 626 C C . THR A 1 84 ? 11.839 4.672 -6.034 1.00 90.81 84 THR A C 1
ATOM 628 O O . THR A 1 84 ? 10.792 5.181 -6.427 1.00 90.81 84 THR A O 1
ATOM 631 N N . ASP A 1 85 ? 12.340 3.551 -6.567 1.00 91.50 85 ASP A N 1
ATOM 632 C CA . ASP A 1 85 ? 11.687 2.841 -7.678 1.00 91.50 85 ASP A CA 1
ATOM 633 C C . ASP A 1 85 ? 10.264 2.408 -7.302 1.00 91.50 85 ASP A C 1
ATOM 635 O O . ASP A 1 85 ? 9.333 2.590 -8.081 1.00 91.50 85 ASP A O 1
ATOM 639 N N . LEU A 1 86 ? 10.086 1.874 -6.087 1.00 93.19 86 LEU A N 1
ATOM 640 C CA . LEU A 1 86 ? 8.778 1.458 -5.579 1.00 93.19 86 LEU A CA 1
ATOM 641 C C . LEU A 1 86 ? 7.820 2.639 -5.408 1.00 93.19 86 LEU A C 1
ATOM 643 O O . LEU A 1 86 ? 6.674 2.550 -5.840 1.00 93.19 86 LEU A O 1
ATOM 647 N N . SER A 1 87 ? 8.284 3.759 -4.847 1.00 92.50 87 SER A N 1
ATOM 648 C CA . SER A 1 87 ? 7.440 4.947 -4.669 1.00 92.50 87 SER A CA 1
ATOM 649 C C . SER A 1 87 ? 6.940 5.518 -6.001 1.00 92.50 87 SER A C 1
ATOM 651 O O . SER A 1 87 ? 5.797 5.959 -6.081 1.00 92.50 87 SER A O 1
ATOM 653 N N . GLY A 1 88 ? 7.740 5.424 -7.072 1.00 90.81 88 GLY A N 1
ATOM 654 C CA . GLY A 1 88 ? 7.316 5.784 -8.430 1.00 90.81 88 GLY A CA 1
ATOM 655 C C . GLY A 1 88 ? 6.218 4.878 -9.001 1.00 90.81 88 GLY A C 1
ATOM 656 O O . GLY A 1 88 ? 5.498 5.290 -9.906 1.00 90.81 88 GLY A O 1
ATOM 657 N N . LEU A 1 89 ? 6.063 3.670 -8.453 1.00 92.12 89 LEU A N 1
ATOM 658 C CA . LEU A 1 89 ? 4.993 2.720 -8.769 1.00 92.12 89 LEU A CA 1
ATOM 659 C C . LEU A 1 89 ? 3.805 2.810 -7.795 1.00 92.12 89 LEU A C 1
ATOM 661 O O . LEU A 1 89 ? 2.907 1.977 -7.872 1.00 92.12 89 LEU A O 1
ATOM 665 N N . GLY A 1 90 ? 3.807 3.760 -6.853 1.00 94.00 90 GLY A N 1
ATOM 666 C CA . GLY A 1 90 ? 2.786 3.840 -5.805 1.00 94.00 90 GLY A CA 1
ATOM 667 C C . GLY A 1 90 ? 2.924 2.758 -4.728 1.00 94.00 90 GLY A C 1
ATOM 668 O O . GLY A 1 90 ? 1.938 2.400 -4.089 1.00 94.00 90 GLY A O 1
ATOM 669 N N . VAL A 1 91 ? 4.127 2.214 -4.523 1.00 95.50 91 VAL A N 1
ATOM 670 C CA . VAL A 1 91 ? 4.395 1.171 -3.524 1.00 95.50 91 VAL A CA 1
ATOM 671 C C . VAL A 1 91 ? 5.308 1.697 -2.424 1.00 95.50 91 VAL A C 1
ATOM 673 O O . VAL A 1 91 ? 6.384 2.235 -2.680 1.00 95.50 91 VAL A O 1
ATOM 676 N N . TYR A 1 92 ? 4.903 1.491 -1.176 1.00 95.56 92 TYR A N 1
ATOM 677 C CA . TYR A 1 92 ? 5.619 1.965 0.005 1.00 95.56 92 TYR A CA 1
ATOM 678 C C . TYR A 1 92 ? 5.801 0.829 1.000 1.00 95.56 92 TYR A C 1
ATOM 680 O O . TYR A 1 92 ? 4.923 -0.018 1.146 1.00 95.56 92 TYR A O 1
ATOM 688 N N . ILE A 1 93 ? 6.929 0.818 1.712 1.00 94.69 93 ILE A N 1
ATOM 689 C CA . ILE A 1 93 ? 7.178 -0.160 2.772 1.00 94.69 93 ILE A CA 1
ATOM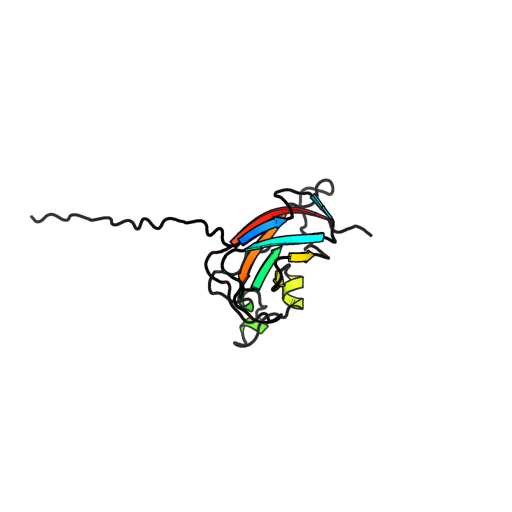 690 C C . ILE A 1 93 ? 7.466 0.575 4.073 1.00 94.69 93 ILE A C 1
ATOM 692 O O . ILE A 1 93 ? 8.354 1.420 4.133 1.00 94.69 93 ILE A O 1
ATOM 696 N N . THR A 1 94 ? 6.749 0.226 5.133 1.00 94.12 94 THR A N 1
ATOM 697 C CA . THR A 1 94 ? 6.873 0.869 6.446 1.00 94.12 94 THR A CA 1
ATOM 698 C C . THR A 1 94 ? 6.772 -0.167 7.560 1.00 94.12 94 THR A C 1
ATOM 700 O O . THR A 1 94 ? 6.182 -1.228 7.380 1.00 94.12 94 THR A O 1
ATOM 703 N N . SER A 1 95 ? 7.399 0.102 8.702 1.00 92.94 95 SER A N 1
ATOM 704 C CA . SER A 1 95 ? 7.200 -0.670 9.936 1.00 92.94 95 SER A CA 1
ATOM 705 C C . SER A 1 95 ? 6.144 -0.051 10.852 1.00 92.94 95 SER A C 1
ATOM 707 O O . SER A 1 95 ? 5.778 -0.665 11.844 1.00 92.94 95 SER A O 1
ATOM 709 N N . ALA A 1 96 ? 5.708 1.176 10.563 1.00 93.88 96 ALA A N 1
ATOM 710 C CA . ALA A 1 96 ? 4.654 1.843 11.309 1.00 93.88 96 ALA A CA 1
ATOM 711 C C . ALA A 1 96 ? 3.281 1.432 10.774 1.00 93.88 96 ALA A C 1
ATOM 713 O O . ALA A 1 96 ? 3.141 1.148 9.586 1.00 93.88 96 ALA A O 1
ATOM 714 N N . ASP A 1 97 ? 2.264 1.510 11.627 1.00 94.94 97 ASP A N 1
ATOM 715 C CA . ASP A 1 97 ? 0.857 1.292 11.263 1.00 94.94 97 ASP A CA 1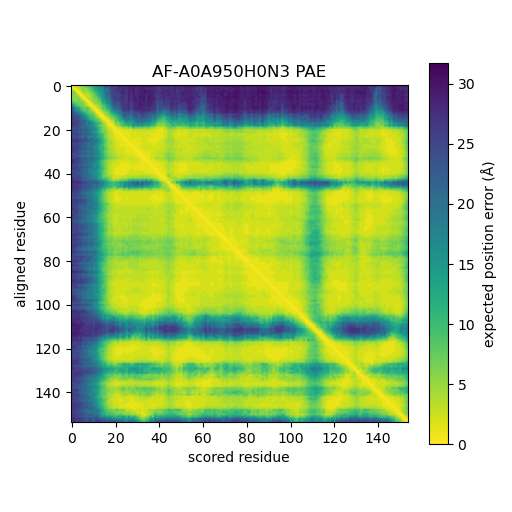
ATOM 716 C C . ASP A 1 97 ? 0.237 2.493 10.517 1.00 94.94 97 ASP A C 1
ATOM 718 O O . ASP A 1 97 ? -0.981 2.680 10.467 1.00 94.94 97 ASP A O 1
ATOM 722 N N . SER A 1 98 ? 1.093 3.360 9.976 1.00 96.75 98 SER A N 1
ATOM 723 C CA . SER A 1 98 ? 0.713 4.543 9.227 1.00 96.75 98 SER A CA 1
ATOM 724 C C . SER A 1 98 ? 1.754 4.911 8.172 1.00 96.75 98 SER A C 1
ATOM 726 O O . SER A 1 98 ? 2.930 4.529 8.237 1.00 96.75 98 SER A O 1
ATOM 728 N N . LEU A 1 99 ? 1.302 5.665 7.173 1.00 96.94 99 LEU A N 1
ATOM 729 C CA . LEU A 1 99 ? 2.112 6.159 6.067 1.00 96.94 99 LEU A CA 1
ATOM 730 C C . LEU A 1 99 ? 1.705 7.593 5.724 1.00 96.94 99 LEU A C 1
ATOM 732 O O . LEU A 1 99 ? 0.548 7.855 5.397 1.00 96.94 99 LEU A O 1
ATOM 736 N N . ALA A 1 100 ? 2.672 8.510 5.749 1.00 96.88 100 ALA A N 1
ATOM 737 C CA . ALA A 1 100 ? 2.486 9.858 5.228 1.00 96.88 100 ALA A CA 1
ATOM 738 C C . ALA A 1 100 ? 2.528 9.828 3.693 1.00 96.88 100 ALA A C 1
ATOM 740 O O . ALA A 1 100 ? 3.563 9.533 3.094 1.00 96.88 100 ALA A O 1
ATOM 741 N N . VAL A 1 101 ? 1.402 10.150 3.068 1.00 94.81 101 VAL A N 1
ATOM 742 C CA . VAL A 1 101 ? 1.218 10.184 1.620 1.00 94.81 101 VAL A CA 1
ATOM 743 C C . VAL A 1 101 ? 1.314 11.630 1.156 1.00 94.81 101 VAL A C 1
ATOM 745 O O . VAL A 1 101 ? 0.460 12.460 1.465 1.00 94.81 101 VAL A O 1
ATOM 748 N N . GLN A 1 102 ? 2.390 11.932 0.435 1.00 93.88 102 GLN A N 1
ATOM 749 C CA . GLN A 1 102 ? 2.681 13.280 -0.068 1.00 93.88 102 GLN A CA 1
ATOM 750 C C . GLN A 1 102 ? 2.143 13.500 -1.480 1.00 93.88 102 GLN A C 1
ATOM 752 O O . GLN A 1 102 ? 1.772 14.610 -1.848 1.00 93.88 102 GLN A O 1
ATOM 757 N N . THR A 1 103 ? 2.108 12.433 -2.268 1.00 90.75 103 THR A N 1
ATOM 758 C CA . THR A 1 103 ? 1.655 12.435 -3.652 1.00 90.75 103 THR A CA 1
ATOM 759 C C . THR A 1 103 ? 0.892 11.150 -3.911 1.00 90.75 103 THR A C 1
ATOM 761 O O . THR A 1 103 ? 1.183 10.115 -3.310 1.00 90.75 103 THR A O 1
ATOM 764 N N . LEU A 1 104 ? -0.082 11.220 -4.812 1.00 87.19 104 LEU A N 1
ATOM 765 C CA . LEU A 1 104 ? -0.756 10.040 -5.339 1.00 87.19 104 LEU A CA 1
ATOM 766 C C . LEU A 1 104 ? -0.362 9.832 -6.801 1.00 87.19 104 LEU A C 1
ATOM 768 O O . LEU A 1 104 ? -0.166 10.830 -7.514 1.00 87.19 104 LEU A O 1
ATOM 772 N N . PRO A 1 105 ? -0.281 8.571 -7.267 1.00 82.81 105 PRO A N 1
ATOM 773 C CA . PRO A 1 105 ? -0.191 8.277 -8.688 1.00 82.81 105 PRO A CA 1
ATOM 774 C C . PRO A 1 105 ? -1.275 9.038 -9.457 1.00 82.81 105 PRO A C 1
ATOM 776 O O . PRO A 1 105 ? -2.427 9.134 -9.026 1.00 82.81 105 PRO A O 1
ATOM 779 N N . VAL A 1 106 ? -0.904 9.632 -10.591 1.00 73.62 106 VAL A N 1
ATOM 780 C CA . VAL A 1 106 ? -1.876 10.325 -11.437 1.00 73.62 106 VAL A CA 1
ATOM 781 C C . VAL A 1 106 ? -2.685 9.270 -12.178 1.00 73.62 106 VAL A C 1
ATOM 783 O O . VAL A 1 106 ? -2.217 8.690 -13.156 1.00 73.62 106 VAL A O 1
ATOM 786 N N . VAL A 1 107 ? -3.909 9.033 -11.717 1.00 68.31 107 VAL A N 1
ATOM 787 C CA . VAL A 1 107 ? -4.887 8.231 -12.449 1.00 68.31 107 VAL A CA 1
ATOM 788 C C . VAL A 1 107 ? -5.586 9.148 -13.447 1.00 68.31 107 VAL A C 1
ATOM 790 O O . VAL A 1 107 ? -6.313 10.063 -13.063 1.00 68.31 107 VAL A O 1
ATOM 793 N N . VAL A 1 108 ? -5.350 8.933 -14.741 1.00 62.75 108 VAL A N 1
ATOM 794 C CA . VAL A 1 108 ? -6.092 9.628 -15.799 1.00 62.75 108 VAL A CA 1
ATOM 795 C C . VAL A 1 108 ? -7.502 9.036 -15.881 1.00 62.75 108 VAL A C 1
ATOM 797 O O . VAL A 1 108 ? -7.687 7.937 -16.397 1.00 62.75 108 VAL A O 1
ATOM 800 N N . SER A 1 109 ? -8.510 9.727 -15.339 1.00 54.62 109 SER A N 1
ATOM 801 C CA . SER A 1 109 ? -9.907 9.326 -15.534 1.00 54.62 109 SER A CA 1
ATOM 802 C C . SER A 1 109 ? -10.417 9.811 -16.890 1.00 54.62 109 SER A C 1
ATOM 804 O O . SER A 1 109 ? -10.161 10.936 -17.315 1.00 54.62 109 SER A O 1
ATOM 806 N N . VAL A 1 110 ? -11.155 8.941 -17.581 1.00 55.72 110 VAL A N 1
ATOM 807 C CA . VAL A 1 110 ? -11.842 9.267 -18.845 1.00 55.72 110 VAL A CA 1
ATOM 808 C C . VAL A 1 110 ? -13.095 10.116 -18.591 1.00 55.72 110 VAL A C 1
ATOM 810 O O . VAL A 1 110 ? -13.554 10.849 -19.464 1.00 55.72 110 VAL A O 1
ATOM 813 N N . GLU A 1 111 ? -13.632 10.037 -17.373 1.00 52.94 111 GLU A N 1
ATOM 814 C CA . GLU A 1 111 ? -14.687 10.904 -16.860 1.00 52.94 111 GLU A CA 1
ATOM 815 C C . GLU A 1 111 ? -14.026 12.189 -16.351 1.00 52.94 111 GLU A C 1
ATOM 817 O O . GLU A 1 111 ? -13.195 12.138 -15.445 1.00 52.94 111 GLU A O 1
ATOM 822 N N . GLY A 1 112 ? -14.309 13.314 -17.013 1.00 48.97 112 GLY A N 1
ATOM 823 C CA . GLY A 1 112 ? -13.568 14.572 -16.876 1.00 48.97 112 GLY A CA 1
ATOM 824 C C . GLY A 1 112 ? -13.507 15.182 -15.467 1.00 48.97 112 GLY A C 1
ATOM 825 O O . GLY A 1 112 ? -14.069 14.666 -14.509 1.00 48.97 112 GLY A O 1
ATOM 826 N N . TYR A 1 113 ? -12.842 16.341 -15.394 1.00 52.28 113 TYR A N 1
ATOM 827 C CA . TYR A 1 113 ? -12.443 17.174 -14.239 1.00 52.28 113 TYR A CA 1
ATOM 828 C C . TYR A 1 113 ? -13.373 17.307 -13.005 1.00 52.28 113 TYR A C 1
ATOM 830 O O . TYR A 1 113 ? -12.958 17.908 -12.017 1.00 52.28 113 TYR A O 1
ATOM 838 N N . TYR A 1 114 ? -14.608 16.808 -13.022 1.00 52.25 114 TYR A N 1
ATOM 839 C CA . TYR A 1 114 ? -15.614 17.041 -11.981 1.00 52.25 114 TYR A CA 1
ATOM 840 C C . TYR A 1 114 ? -15.571 16.062 -10.799 1.00 52.25 114 TYR A C 1
ATOM 842 O O . TYR A 1 114 ? -16.114 16.383 -9.741 1.00 52.25 114 TYR A O 1
ATOM 850 N N . HIS A 1 115 ? -14.915 14.905 -10.927 1.00 57.03 115 HIS A N 1
ATOM 851 C CA . HIS A 1 115 ? -14.794 13.943 -9.829 1.00 57.03 115 HIS A CA 1
ATOM 852 C C . HIS A 1 115 ? -13.335 13.529 -9.625 1.00 57.03 115 HIS A C 1
ATOM 854 O O . HIS A 1 115 ? -12.696 13.113 -10.591 1.00 57.03 115 HIS A O 1
ATOM 860 N N . PRO A 1 116 ? -12.793 13.597 -8.390 1.00 67.44 116 PRO A N 1
ATOM 861 C CA . PRO A 1 116 ? -11.480 13.031 -8.123 1.00 67.44 116 PRO A CA 1
ATOM 862 C C . PRO A 1 116 ? -11.497 11.539 -8.485 1.00 67.44 116 PRO A C 1
ATOM 864 O O . PRO A 1 116 ? -12.489 10.858 -8.163 1.00 67.44 116 PRO A O 1
ATOM 867 N N . PRO A 1 117 ? -10.443 11.037 -9.155 1.00 80.69 117 PRO A N 1
ATOM 868 C CA . PRO A 1 117 ? -10.389 9.650 -9.580 1.00 80.69 117 PRO A CA 1
ATOM 869 C C . PRO A 1 117 ? -10.520 8.729 -8.368 1.00 80.69 117 PRO A C 1
ATOM 871 O O . PRO A 1 117 ? -10.022 9.026 -7.275 1.00 80.69 117 PRO A O 1
ATOM 874 N N . LEU A 1 118 ? -11.229 7.618 -8.567 1.00 89.94 118 LEU A N 1
ATOM 875 C CA . LEU A 1 118 ? -11.277 6.557 -7.577 1.00 89.94 118 LEU A CA 1
ATOM 876 C C . LEU A 1 118 ? -9.908 5.881 -7.549 1.00 89.94 118 LEU A C 1
ATOM 878 O O . LEU A 1 118 ? -9.417 5.436 -8.584 1.00 89.94 118 LEU A O 1
ATOM 882 N N . GLN A 1 119 ? -9.316 5.840 -6.367 1.00 91.75 119 GLN A N 1
ATOM 883 C CA . GLN A 1 119 ? -8.042 5.204 -6.102 1.00 91.75 119 GLN A CA 1
ATOM 884 C C . GLN A 1 119 ? -8.231 4.015 -5.182 1.00 91.75 119 GLN A C 1
ATOM 886 O O . GLN A 1 119 ? -9.101 4.008 -4.312 1.00 91.75 119 GLN A O 1
ATOM 891 N N . THR A 1 120 ? -7.381 3.020 -5.356 1.00 94.62 120 THR A N 1
ATOM 892 C CA . THR A 1 120 ? -7.319 1.832 -4.518 1.00 94.62 120 THR A CA 1
ATOM 893 C C . THR A 1 120 ? -6.104 1.909 -3.609 1.00 94.62 120 THR A C 1
ATOM 895 O O . THR A 1 120 ? -4.992 2.088 -4.094 1.00 94.62 120 THR A O 1
ATOM 898 N N . MET A 1 121 ? -6.288 1.680 -2.307 1.00 96.50 121 MET A N 1
ATOM 899 C CA . MET A 1 121 ? -5.192 1.402 -1.376 1.00 96.50 121 MET A CA 1
ATOM 900 C C . MET A 1 121 ? -5.290 -0.037 -0.882 1.00 96.50 121 MET A C 1
ATOM 902 O O . MET A 1 121 ? -6.321 -0.440 -0.347 1.00 96.50 121 MET A O 1
ATOM 906 N N . THR A 1 122 ? -4.202 -0.793 -1.008 1.00 96.81 122 THR A N 1
ATOM 907 C CA . THR A 1 122 ? -4.082 -2.144 -0.450 1.00 96.81 122 THR A CA 1
ATOM 908 C C . THR A 1 122 ? -2.917 -2.209 0.526 1.00 96.81 122 THR A C 1
ATOM 910 O O . THR A 1 122 ? -1.800 -1.839 0.177 1.00 96.81 122 THR A O 1
ATOM 913 N N . VAL A 1 123 ? -3.155 -2.713 1.735 1.00 96.06 123 VAL A N 1
ATOM 914 C CA . VAL A 1 123 ? -2.117 -2.963 2.744 1.00 96.06 123 VAL A CA 1
ATOM 915 C C . VAL A 1 123 ? -1.952 -4.466 2.921 1.00 96.06 123 VAL A C 1
ATOM 917 O O . VAL A 1 123 ? -2.933 -5.184 3.122 1.00 96.06 123 VAL A O 1
ATOM 920 N N . VAL A 1 124 ? -0.711 -4.947 2.861 1.00 95.06 124 VAL A N 1
ATOM 921 C CA . VAL A 1 124 ? -0.357 -6.355 3.102 1.00 95.06 124 VAL A CA 1
ATOM 922 C C . VAL A 1 124 ? 0.754 -6.465 4.139 1.00 95.06 124 VAL A C 1
ATOM 924 O O . VAL A 1 124 ? 1.564 -5.547 4.296 1.00 95.06 124 VAL A O 1
ATOM 927 N N . LEU A 1 125 ? 0.836 -7.616 4.805 1.00 94.44 125 LEU A N 1
ATOM 928 C CA . LEU A 1 125 ? 1.978 -7.944 5.658 1.00 94.44 125 LEU A CA 1
ATOM 929 C C . LEU A 1 125 ? 3.213 -8.292 4.821 1.00 94.44 125 LEU A C 1
ATOM 931 O O . LEU A 1 125 ? 3.131 -9.011 3.822 1.00 94.44 125 LEU A O 1
ATOM 935 N N . PHE A 1 126 ? 4.376 -7.828 5.266 1.00 94.06 126 PHE A N 1
ATOM 936 C CA . PHE A 1 126 ? 5.656 -8.030 4.600 1.00 94.06 126 PHE A CA 1
ATOM 937 C C . PHE A 1 126 ? 6.734 -8.444 5.610 1.00 94.06 126 PHE A C 1
ATOM 939 O O . PHE A 1 126 ? 6.949 -7.776 6.622 1.00 94.06 126 PHE A O 1
ATOM 946 N N . SER A 1 127 ? 7.435 -9.547 5.349 1.00 90.94 127 SER A N 1
ATOM 947 C CA . SER A 1 127 ? 8.552 -9.996 6.180 1.00 90.94 127 SER A CA 1
ATOM 948 C C . SER A 1 127 ? 9.833 -9.332 5.686 1.00 90.94 127 SER A C 1
ATOM 950 O O . SER A 1 127 ? 10.354 -9.688 4.632 1.00 90.94 127 SER A O 1
ATOM 952 N N . GLY A 1 128 ? 10.361 -8.376 6.433 1.00 85.19 128 GLY A N 1
ATOM 953 C CA . GLY A 1 128 ? 11.624 -7.715 6.123 1.00 85.19 128 GLY A CA 1
ATOM 954 C C . GLY A 1 128 ? 12.063 -6.865 7.304 1.00 85.19 128 GLY A C 1
ATOM 955 O O . GLY A 1 128 ? 11.278 -6.624 8.219 1.00 85.19 128 GLY A O 1
ATOM 956 N N . THR A 1 129 ? 13.303 -6.392 7.295 1.00 81.38 129 THR A N 1
ATOM 957 C CA . THR A 1 129 ? 13.846 -5.551 8.372 1.00 81.38 129 THR A CA 1
ATOM 95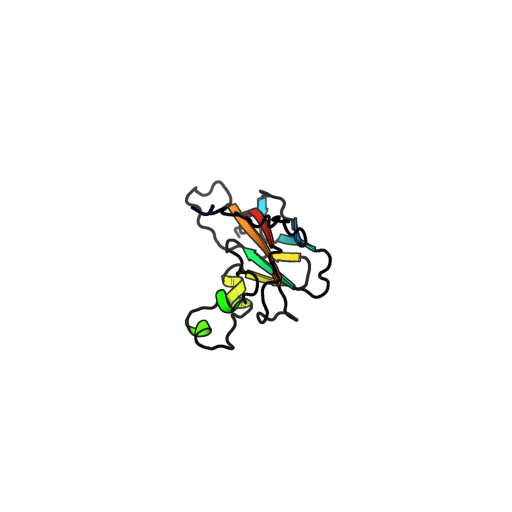8 C C . THR A 1 129 ? 14.166 -4.146 7.857 1.00 81.38 129 THR A C 1
ATOM 960 O O . THR A 1 129 ? 14.367 -3.934 6.662 1.00 81.38 129 THR A O 1
ATOM 963 N N . GLY A 1 130 ? 14.178 -3.150 8.746 1.00 73.94 130 GLY A N 1
ATOM 964 C CA . GLY A 1 130 ? 14.555 -1.772 8.400 1.00 73.94 130 GLY A CA 1
ATOM 965 C C . GLY A 1 130 ? 13.677 -1.145 7.313 1.00 73.94 130 GLY A C 1
ATOM 966 O O . GLY A 1 130 ? 12.464 -1.299 7.353 1.00 73.94 130 GLY A O 1
ATOM 967 N N . ASN A 1 131 ? 14.289 -0.437 6.352 1.00 67.75 131 ASN A N 1
ATOM 968 C CA . ASN A 1 131 ? 13.613 0.104 5.163 1.00 67.75 131 ASN A CA 1
ATOM 969 C C . ASN A 1 131 ? 13.985 -0.651 3.867 1.00 67.75 131 ASN A C 1
ATOM 971 O O . ASN A 1 131 ? 14.019 -0.078 2.780 1.00 67.75 131 ASN A O 1
ATOM 975 N N . THR A 1 132 ? 14.343 -1.933 3.973 1.00 78.88 132 THR A N 1
ATOM 976 C CA . THR A 1 132 ? 14.791 -2.710 2.810 1.00 78.88 132 THR A CA 1
ATOM 977 C C . THR A 1 132 ? 13.612 -3.204 1.973 1.00 78.88 132 THR A C 1
ATOM 979 O O . THR A 1 132 ? 12.491 -3.340 2.462 1.00 78.88 132 THR A O 1
ATOM 982 N N . THR A 1 133 ? 13.865 -3.500 0.702 1.00 87.12 133 THR A N 1
ATOM 983 C CA . THR A 1 133 ? 12.905 -4.155 -0.204 1.00 87.12 133 THR A CA 1
ATOM 984 C C . THR A 1 133 ? 13.135 -5.666 -0.296 1.00 87.12 133 THR A C 1
ATOM 986 O O . THR A 1 133 ? 12.374 -6.382 -0.949 1.00 87.12 133 THR A O 1
ATOM 989 N N . SER A 1 134 ? 14.164 -6.162 0.400 1.00 85.06 134 SER A N 1
ATOM 990 C CA . SER A 1 134 ? 14.396 -7.580 0.640 1.00 85.06 134 SER A CA 1
ATOM 991 C C . SER A 1 134 ? 13.360 -8.117 1.626 1.00 85.06 134 SER A C 1
ATOM 993 O O . SER A 1 134 ? 13.154 -7.561 2.705 1.00 85.06 134 SER A O 1
ATOM 995 N N . GLY A 1 135 ? 12.687 -9.194 1.236 1.00 91.94 135 GLY A N 1
ATOM 996 C CA . GLY A 1 135 ? 11.571 -9.745 1.989 1.00 91.94 135 GLY A CA 1
ATOM 997 C C . GLY A 1 135 ? 10.511 -10.358 1.090 1.00 91.94 135 GLY A C 1
ATOM 998 O O . GLY A 1 135 ? 10.669 -10.372 -0.131 1.00 91.94 135 GLY A O 1
ATOM 999 N N . HIS A 1 136 ? 9.430 -10.848 1.689 1.00 94.06 136 HIS A N 1
ATOM 1000 C CA . HIS A 1 136 ? 8.293 -11.403 0.961 1.00 94.06 136 HIS A CA 1
ATOM 1001 C C . HIS A 1 136 ? 6.959 -11.010 1.597 1.00 94.06 136 HIS A C 1
ATOM 1003 O O . HIS A 1 136 ? 6.891 -10.690 2.786 1.00 94.06 136 HIS A O 1
ATOM 1009 N N . ARG A 1 137 ? 5.885 -11.029 0.802 1.00 94.00 137 ARG A N 1
ATOM 1010 C CA . ARG A 1 137 ? 4.518 -10.888 1.315 1.00 94.00 137 ARG A CA 1
ATOM 1011 C C . ARG A 1 137 ? 4.169 -12.096 2.176 1.00 94.00 137 ARG A C 1
ATOM 1013 O O . ARG A 1 137 ? 4.349 -13.236 1.752 1.00 94.00 137 ARG A O 1
ATOM 1020 N N . VAL A 1 138 ? 3.629 -11.839 3.360 1.00 91.50 138 VAL A N 1
ATOM 1021 C CA . VAL A 1 138 ? 3.334 -12.872 4.355 1.00 91.50 138 VAL A CA 1
ATOM 1022 C C . VAL A 1 138 ? 1.873 -13.276 4.276 1.00 91.50 138 VAL A C 1
ATOM 1024 O O . VAL A 1 138 ? 0.986 -12.493 4.611 1.00 91.50 138 VAL A O 1
ATOM 1027 N N . GLY A 1 139 ? 1.651 -14.526 3.872 1.00 88.00 139 GLY A N 1
ATOM 1028 C CA . GLY A 1 139 ? 0.327 -15.134 3.789 1.00 88.00 139 GLY A CA 1
ATOM 1029 C C . GLY A 1 139 ? -0.670 -14.338 2.943 1.00 88.00 139 GLY A C 1
ATOM 1030 O O . GLY A 1 139 ? -0.318 -13.462 2.147 1.00 88.00 139 GLY A O 1
ATOM 1031 N N . ASP A 1 140 ?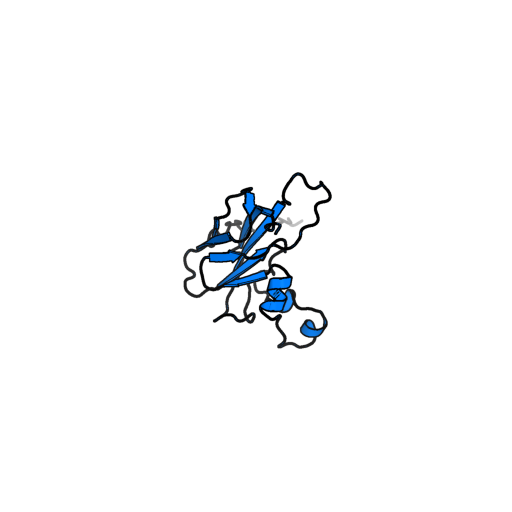 -1.943 -14.650 3.157 1.00 85.31 140 ASP A N 1
ATOM 1032 C CA . ASP A 1 140 ? -3.057 -14.048 2.421 1.00 85.31 140 ASP A CA 1
ATOM 1033 C C . ASP A 1 140 ? -3.607 -12.782 3.093 1.00 85.31 140 ASP A C 1
ATOM 1035 O O . ASP A 1 140 ? -4.579 -12.204 2.615 1.00 85.31 140 ASP A O 1
ATOM 1039 N N . ALA A 1 141 ? -2.991 -12.327 4.191 1.00 83.75 141 ALA A N 1
ATOM 1040 C CA . ALA A 1 141 ? -3.409 -11.124 4.904 1.00 83.75 141 ALA A CA 1
ATOM 1041 C C . ALA A 1 141 ? -3.248 -9.885 4.009 1.00 83.75 141 ALA A C 1
ATOM 1043 O O . ALA A 1 141 ? -2.139 -9.396 3.771 1.00 83.75 141 ALA A O 1
ATOM 1044 N N . SER A 1 142 ? -4.375 -9.380 3.515 1.00 89.31 142 SER A N 1
ATOM 1045 C CA . SER A 1 142 ? -4.467 -8.130 2.771 1.00 89.31 142 SER A CA 1
ATOM 1046 C C . SER A 1 142 ? -5.779 -7.434 3.074 1.00 89.31 142 SER A C 1
ATOM 1048 O O . SER A 1 142 ? -6.820 -8.087 3.128 1.00 89.31 142 SER A O 1
ATOM 1050 N N . TRP A 1 143 ? -5.734 -6.113 3.195 1.00 91.75 143 TRP A N 1
ATOM 1051 C CA . TRP A 1 143 ? -6.923 -5.277 3.281 1.00 91.75 143 TRP A CA 1
ATOM 1052 C C . TRP A 1 143 ? -6.886 -4.233 2.175 1.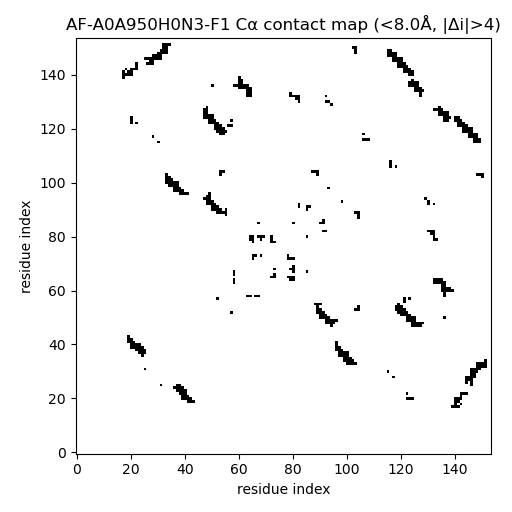00 91.75 143 TRP A C 1
ATOM 1054 O O . TRP A 1 143 ? -5.863 -3.579 1.982 1.00 91.75 143 TRP A O 1
ATOM 1064 N N . GLN A 1 144 ? -7.995 -4.085 1.458 1.00 95.06 144 GLN A N 1
ATOM 1065 C CA . GLN A 1 144 ? -8.140 -3.154 0.346 1.00 95.06 144 GLN A CA 1
ATOM 1066 C C . GLN A 1 144 ? -9.285 -2.189 0.636 1.00 95.06 144 GLN A C 1
ATOM 1068 O O . GLN A 1 144 ? -10.318 -2.587 1.176 1.00 95.06 144 GLN A O 1
ATOM 1073 N N . ILE A 1 145 ? -9.104 -0.927 0.261 1.00 95.69 145 ILE A N 1
ATOM 1074 C CA . ILE A 1 145 ? -10.169 0.071 0.214 1.00 95.69 145 ILE A CA 1
ATOM 1075 C C . ILE A 1 145 ? -10.081 0.874 -1.078 1.00 95.69 145 ILE A C 1
ATOM 1077 O O . ILE A 1 145 ? -9.015 0.992 -1.683 1.00 95.69 145 ILE A O 1
ATOM 1081 N N . GLU A 1 146 ? -11.198 1.488 -1.437 1.00 94.81 146 GLU A N 1
ATOM 1082 C CA . GLU A 1 146 ? -11.265 2.509 -2.474 1.00 94.81 146 GLU A CA 1
ATOM 1083 C C . GLU A 1 146 ? -11.543 3.869 -1.830 1.00 94.81 146 GLU A C 1
ATOM 1085 O O . GLU A 1 146 ? -12.288 3.951 -0.852 1.00 94.81 146 GLU A O 1
ATOM 1090 N N . PHE A 1 147 ? -10.958 4.938 -2.358 1.00 93.88 147 PHE A N 1
ATOM 1091 C CA . PHE A 1 147 ? -11.137 6.313 -1.890 1.00 93.88 147 PHE A CA 1
ATOM 1092 C C . PHE A 1 147 ? -10.970 7.293 -3.060 1.00 93.88 147 PHE A C 1
ATOM 1094 O O . PHE A 1 147 ? -10.507 6.927 -4.132 1.00 93.88 147 PHE A O 1
ATOM 1101 N N . ARG A 1 148 ? -11.374 8.549 -2.893 1.00 91.88 148 ARG A N 1
ATOM 1102 C CA . ARG A 1 148 ? -11.256 9.599 -3.913 1.00 91.88 148 ARG A CA 1
ATOM 1103 C C . ARG A 1 148 ? -10.088 10.505 -3.558 1.00 91.88 148 ARG A C 1
ATOM 1105 O O . ARG A 1 148 ? -10.159 11.230 -2.571 1.00 91.88 148 ARG A O 1
ATOM 1112 N N . GLY A 1 149 ? -9.015 10.447 -4.337 1.00 87.31 149 GLY A N 1
ATOM 1113 C CA . GLY A 1 149 ? -7.784 11.188 -4.067 1.00 87.31 149 GLY A CA 1
ATOM 1114 C C . GLY A 1 149 ? -7.550 12.317 -5.062 1.00 87.31 149 GLY A C 1
ATOM 1115 O O . GLY A 1 149 ? -7.656 12.108 -6.269 1.00 87.31 149 GLY A O 1
ATOM 1116 N N . SER A 1 150 ? -7.182 13.502 -4.575 1.00 86.12 150 SER A N 1
ATOM 1117 C CA . SER A 1 150 ? -6.678 14.590 -5.423 1.00 86.12 150 SER A CA 1
ATOM 1118 C C . SER A 1 150 ? -5.312 15.085 -4.960 1.00 86.12 150 SER A C 1
ATOM 1120 O O . SER A 1 150 ? -5.082 15.288 -3.764 1.00 86.12 150 SER A O 1
ATOM 1122 N N . ASN A 1 151 ? -4.418 15.326 -5.922 1.00 83.44 151 ASN A N 1
ATOM 1123 C CA . ASN A 1 151 ? -3.196 16.080 -5.669 1.00 83.44 151 ASN A CA 1
ATOM 1124 C C . ASN A 1 151 ? -3.571 17.552 -5.426 1.00 83.44 151 ASN A C 1
ATOM 1126 O O . ASN A 1 151 ? -4.395 18.091 -6.167 1.00 83.44 151 ASN A O 1
ATOM 1130 N N . SER A 1 152 ? -3.009 18.198 -4.397 1.00 77.06 152 SER A N 1
ATOM 1131 C CA . SER A 1 152 ? -3.230 19.633 -4.191 1.00 77.06 152 SER A CA 1
ATOM 1132 C C . SER A 1 152 ? -2.682 20.377 -5.405 1.00 77.06 152 SER A C 1
ATOM 1134 O O . SER A 1 152 ? -1.480 20.339 -5.665 1.00 77.06 152 SER A O 1
ATOM 1136 N N . LEU A 1 153 ? -3.570 21.016 -6.166 1.00 63.09 153 LEU A N 1
ATOM 1137 C CA . LEU A 1 153 ? -3.180 21.939 -7.222 1.00 63.09 153 LEU A CA 1
ATOM 1138 C C . LEU A 1 153 ? -2.532 23.141 -6.524 1.00 63.09 153 LEU A C 1
ATOM 1140 O O . LEU A 1 153 ? -3.209 23.854 -5.784 1.00 63.09 153 LEU A O 1
ATOM 1144 N N . LEU A 1 154 ? -1.216 23.288 -6.676 1.00 49.66 154 LEU A N 1
ATOM 1145 C CA . LEU A 1 154 ? -0.537 24.560 -6.432 1.00 49.66 154 LEU A CA 1
ATOM 1146 C C . LEU A 1 154 ? -0.876 25.534 -7.563 1.00 49.66 154 LEU A C 1
ATOM 1148 O O . LEU A 1 154 ? -0.951 25.066 -8.724 1.00 49.66 154 LEU A O 1
#